Protein AF-A0A6M2ATX1-F1 (afdb_monomer)

Mean predicted aligned error: 7.65 Å

Secondary structure (DSSP, 8-state):
-----------SS-HHHHHHHHH-HHHHTTTT-SEESS---TT--EEEE-TT-SSEEEE-S----------STT-SS--

pLDDT: mean 85.03, std 19.55, range [29.77, 98.31]

Radius of gyration: 14.94 Å; Cα contacts (8 Å, |Δi|>4): 87; chains: 1; bounding box: 35×36×29 Å

Solvent-accessible surface area (backbone atoms only — not comparable to full-atom values): 5346 Å² total; per-residue (Å²): 136,88,88,82,87,87,85,87,84,91,71,100,63,60,69,66,58,57,49,44,35,67,32,33,46,92,47,29,40,77,82,70,33,61,44,58,74,54,64,68,45,64,75,44,74,38,40,36,24,40,80,92,48,95,59,74,45,78,48,66,80,38,77,76,73,85,85,76,86,73,73,84,84,63,92,73,84,90,131

Foldseek 3Di:
DDDDDDDDDDDPDDPVVVVCCVFPQVNVCVPFFVDKPHGQDAQDKIWTHHPVDPDIDIDGRRDDDPDDDDPPPDPDDDD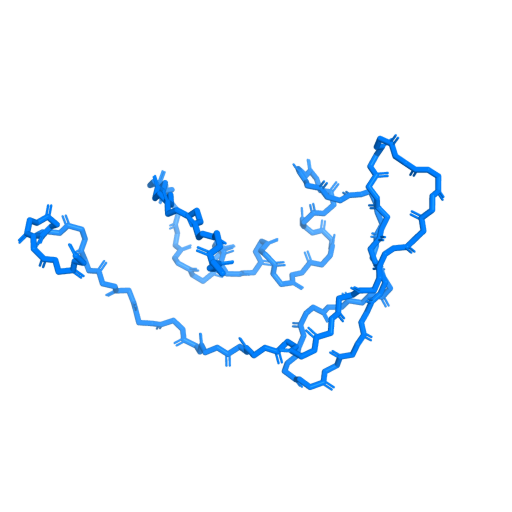

Sequence (79 aa):
MILESNTVIQIQIPVEDVFEGIVNPEIMTKYFISESSGRLESGKEIMWKFPEFDDYYPVKEIKIKNNHAYPLYGVQKLW

Nearest PDB structure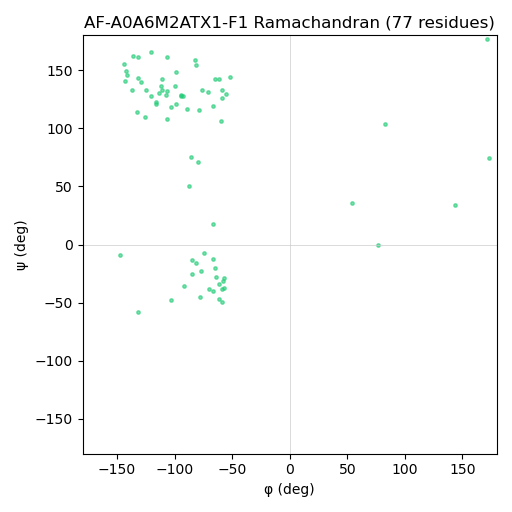s (foldseek):
  3q6a-assembly1_D  TM=9.175E-01  e=7.578E-04  Staphylococcus saprophyticus subsp. saprophyticus ATCC 15305 = NCTC 7292
  3q6a-assembly1_A  TM=9.055E-01  e=7.023E-03  Staphylococcus saprophyticus subsp. saprophyticus ATCC 15305 = NCTC 7292
  8es5-assembly1_B  TM=9.322E-01  e=1.111E-02  Pseudomonas aeruginosa PA14
  7o1f-assembly2_F  TM=3.714E-01  e=8.280E+00  Thermochaetoides thermophila DSM 1495

Structure (mmCIF, N/CA/C/O backbone):
data_AF-A0A6M2ATX1-F1
#
_entry.id   AF-A0A6M2ATX1-F1
#
loop_
_atom_site.group_PDB
_atom_site.id
_atom_site.type_symbol
_atom_site.label_atom_id
_atom_site.label_alt_id
_atom_site.label_comp_id
_atom_site.label_asym_id
_atom_site.label_entity_id
_atom_site.label_seq_id
_atom_site.pdbx_PDB_ins_code
_atom_site.Cartn_x
_atom_site.Cartn_y
_atom_site.Cartn_z
_atom_site.occupancy
_atom_site.B_iso_or_equiv
_atom_site.auth_seq_id
_atom_site.auth_comp_id
_atom_site.auth_asym_id
_atom_site.auth_atom_id
_atom_site.pdbx_PDB_model_num
ATOM 1 N N . MET A 1 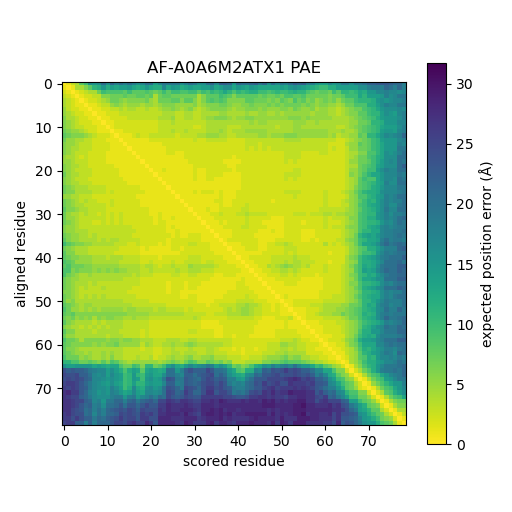1 ? 19.363 18.328 3.476 1.00 68.88 1 MET A N 1
ATOM 2 C CA . MET A 1 1 ? 18.113 18.994 3.058 1.00 68.88 1 MET A CA 1
ATOM 3 C C . MET A 1 1 ? 17.072 17.902 2.933 1.00 68.88 1 MET A C 1
ATOM 5 O O . MET A 1 1 ? 17.335 16.949 2.213 1.00 68.88 1 MET A O 1
ATOM 9 N N . ILE A 1 2 ? 15.987 17.976 3.698 1.00 82.69 2 ILE A N 1
ATOM 10 C CA . ILE A 1 2 ? 14.867 17.036 3.582 1.00 82.69 2 ILE A CA 1
ATOM 11 C C . ILE A 1 2 ? 13.884 17.684 2.606 1.00 82.69 2 ILE A C 1
ATOM 13 O O . ILE A 1 2 ? 13.585 18.869 2.747 1.00 82.69 2 ILE A O 1
ATOM 17 N N . LEU A 1 3 ? 13.477 16.948 1.575 1.00 88.31 3 LEU A N 1
ATOM 18 C CA . LEU A 1 3 ? 12.453 17.386 0.632 1.00 88.31 3 LEU A CA 1
ATOM 19 C C . LEU A 1 3 ? 11.136 16.740 1.052 1.00 88.31 3 LEU A C 1
ATOM 21 O O . LEU A 1 3 ? 11.050 15.516 1.115 1.00 88.31 3 LEU A O 1
ATOM 25 N N . GLU A 1 4 ? 10.134 17.564 1.339 1.00 87.88 4 GLU A N 1
ATOM 26 C CA . GLU A 1 4 ? 8.818 17.119 1.797 1.00 87.88 4 GLU A CA 1
ATOM 27 C C . GLU A 1 4 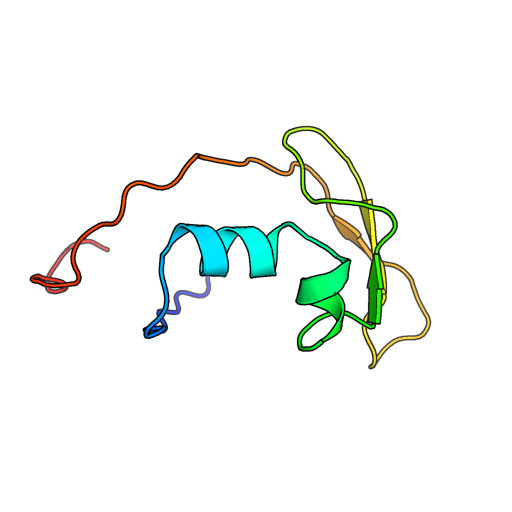? 7.739 17.682 0.873 1.00 87.88 4 GLU A C 1
ATOM 29 O O . GLU A 1 4 ? 7.753 18.865 0.525 1.00 87.88 4 GLU A O 1
ATOM 34 N N . SER A 1 5 ? 6.808 16.824 0.458 1.00 89.44 5 SER A N 1
ATOM 35 C CA . SER A 1 5 ? 5.638 17.208 -0.331 1.00 89.44 5 SER A CA 1
ATOM 36 C C . SER A 1 5 ? 4.394 17.133 0.548 1.00 89.44 5 SER A C 1
ATOM 38 O O . SER A 1 5 ? 4.155 16.112 1.189 1.00 89.44 5 SER A O 1
ATOM 40 N N . ASN A 1 6 ? 3.605 18.208 0.567 1.00 90.06 6 ASN A N 1
ATOM 41 C CA . ASN A 1 6 ? 2.353 18.294 1.313 1.00 90.06 6 ASN A CA 1
ATOM 42 C C . ASN A 1 6 ? 1.192 18.459 0.328 1.00 90.06 6 ASN A C 1
ATOM 44 O O . ASN A 1 6 ? 1.175 19.408 -0.455 1.00 90.06 6 ASN A O 1
ATOM 48 N N . THR A 1 7 ? 0.217 17.551 0.372 1.00 87.06 7 THR A N 1
ATOM 49 C CA . THR A 1 7 ? -0.988 17.616 -0.463 1.00 87.06 7 THR A CA 1
ATOM 50 C C . THR A 1 7 ? -2.214 17.152 0.317 1.00 87.06 7 THR A C 1
ATOM 52 O O . THR A 1 7 ? -2.107 16.310 1.209 1.00 87.06 7 THR A O 1
ATOM 55 N N . VAL A 1 8 ? -3.380 17.711 -0.011 1.00 89.88 8 VAL A N 1
ATOM 56 C CA . VAL A 1 8 ? -4.667 17.371 0.606 1.00 89.88 8 VAL A CA 1
ATOM 57 C C . VAL A 1 8 ? -5.720 17.258 -0.489 1.00 89.88 8 VAL A C 1
ATOM 59 O O . VAL A 1 8 ? -5.828 18.135 -1.344 1.00 89.88 8 VAL A O 1
ATOM 62 N N . ILE A 1 9 ? -6.517 16.192 -0.441 1.00 89.75 9 ILE A N 1
ATOM 63 C CA . ILE A 1 9 ? -7.652 15.967 -1.337 1.00 89.75 9 ILE A CA 1
ATOM 64 C C . ILE A 1 9 ? -8.898 15.625 -0.517 1.00 89.75 9 ILE A C 1
ATOM 66 O O . ILE A 1 9 ? -8.821 14.898 0.472 1.00 89.75 9 ILE A O 1
ATOM 70 N N . GLN A 1 10 ? -10.050 16.160 -0.921 1.00 92.00 10 GLN A N 1
ATOM 71 C CA . GLN A 1 10 ? -11.342 15.819 -0.330 1.00 92.00 10 GLN A CA 1
ATOM 72 C C . GLN A 1 10 ? -12.011 14.713 -1.151 1.00 92.00 10 GLN A C 1
ATOM 74 O O . GLN A 1 10 ? -12.171 14.853 -2.362 1.00 92.00 10 GLN A O 1
ATOM 79 N N . ILE A 1 11 ? -12.451 13.646 -0.481 1.00 91.31 11 ILE A N 1
ATOM 80 C CA . ILE A 1 11 ? -13.177 12.525 -1.089 1.00 91.31 11 ILE A CA 1
ATOM 81 C C . ILE A 1 11 ? -14.546 12.422 -0.407 1.00 91.31 11 ILE A C 1
ATOM 83 O O . ILE A 1 11 ? -14.628 12.398 0.817 1.00 91.31 11 ILE A O 1
ATOM 87 N N . GLN A 1 12 ? -15.629 12.400 -1.189 1.00 95.06 12 GLN A N 1
ATOM 88 C CA . GLN A 1 12 ? -17.008 12.361 -0.678 1.00 95.06 12 GLN A CA 1
ATOM 89 C C . GLN A 1 12 ? -17.501 10.923 -0.429 1.00 95.06 12 GLN A C 1
ATOM 91 O O . GLN A 1 12 ? -18.570 10.541 -0.896 1.00 95.06 12 GLN A O 1
ATOM 96 N N . ILE A 1 13 ? -16.713 10.117 0.285 1.00 91.50 13 ILE A N 1
ATOM 97 C CA . ILE A 1 13 ? -17.088 8.763 0.730 1.00 91.50 13 ILE A CA 1
ATOM 98 C C . ILE A 1 13 ? -16.659 8.568 2.196 1.00 91.50 13 ILE A C 1
ATOM 100 O O . ILE A 1 13 ? -15.836 9.352 2.684 1.00 91.50 13 ILE A O 1
ATOM 104 N N . PRO A 1 14 ? -17.208 7.570 2.913 1.00 92.44 14 PRO A N 1
ATOM 105 C CA . PRO A 1 14 ? -16.790 7.250 4.271 1.00 92.44 14 PRO A CA 1
ATOM 106 C C . PRO A 1 14 ? -15.282 7.053 4.384 1.00 92.44 14 PRO A C 1
ATOM 108 O O . PRO A 1 14 ? -14.616 6.524 3.495 1.00 92.44 14 PRO A O 1
ATOM 111 N N . VAL A 1 15 ? -14.742 7.487 5.512 1.00 90.12 15 VAL A N 1
ATOM 112 C CA . VAL A 1 15 ? -13.308 7.463 5.791 1.00 90.12 15 VAL A CA 1
ATOM 113 C C . VAL A 1 15 ? -12.760 6.032 5.772 1.00 90.12 15 VAL A C 1
ATOM 115 O O . VAL A 1 15 ? -11.623 5.805 5.369 1.00 90.12 15 VAL A O 1
ATOM 118 N N . GLU A 1 16 ? -13.580 5.079 6.208 1.00 91.56 16 GLU A N 1
ATOM 119 C CA . GLU A 1 16 ? -13.276 3.659 6.270 1.00 91.56 16 GLU A CA 1
ATOM 120 C C . GLU A 1 16 ? -13.119 3.095 4.857 1.00 91.56 16 GLU A C 1
ATOM 122 O O . GLU A 1 16 ? -12.176 2.354 4.599 1.00 91.56 16 GLU A O 1
ATOM 127 N N . ASP A 1 17 ? -13.962 3.532 3.920 1.00 93.06 17 ASP A N 1
ATOM 128 C CA . ASP A 1 17 ? -13.889 3.124 2.517 1.00 93.06 17 ASP A CA 1
ATOM 129 C C . ASP A 1 17 ? -12.660 3.725 1.824 1.00 93.06 17 ASP A C 1
ATOM 131 O O . ASP A 1 17 ? -11.995 3.046 1.041 1.00 93.06 17 ASP A O 1
ATOM 135 N N . VAL A 1 18 ? -12.305 4.980 2.141 1.00 93.12 18 VAL A N 1
ATOM 136 C CA . VAL A 1 18 ? -11.048 5.587 1.664 1.00 93.12 18 VAL A CA 1
ATOM 137 C C . VAL A 1 18 ? -9.850 4.800 2.187 1.00 93.12 18 VAL A C 1
ATOM 139 O O . VAL A 1 18 ? -8.936 4.477 1.428 1.00 93.12 18 VAL A O 1
ATOM 142 N N . PHE A 1 19 ? -9.853 4.490 3.483 1.00 92.62 19 PHE A N 1
ATOM 143 C CA . PHE A 1 19 ? -8.794 3.717 4.111 1.00 92.62 19 PHE A CA 1
ATOM 144 C C . PHE A 1 19 ? -8.656 2.342 3.452 1.00 92.62 19 PHE A C 1
ATOM 146 O O . PHE A 1 19 ? -7.555 1.984 3.035 1.00 92.62 19 PHE A O 1
ATOM 153 N N . GLU A 1 20 ? -9.763 1.614 3.279 1.00 94.38 20 GLU A N 1
ATOM 154 C CA . GLU A 1 20 ? -9.783 0.324 2.587 1.00 94.38 20 GLU A CA 1
ATOM 155 C C . GLU A 1 20 ? -9.281 0.425 1.148 1.00 94.38 20 GLU A C 1
ATOM 157 O O . GLU A 1 20 ? -8.531 -0.448 0.714 1.00 94.38 20 GLU A O 1
ATOM 162 N N . GLY A 1 21 ? -9.611 1.501 0.427 1.00 94.75 21 GLY A N 1
ATOM 163 C CA . GLY A 1 21 ? -9.087 1.737 -0.917 1.00 94.75 21 GLY A CA 1
ATOM 164 C C . GLY A 1 21 ? -7.560 1.776 -0.964 1.00 94.75 21 GLY A C 1
ATOM 165 O O . GLY A 1 21 ? -6.952 1.242 -1.888 1.00 94.75 21 GLY A O 1
ATOM 166 N N . ILE A 1 22 ? -6.936 2.347 0.068 1.00 93.50 22 ILE A N 1
ATOM 167 C CA . ILE A 1 22 ? -5.480 2.457 0.175 1.00 93.50 22 ILE A CA 1
ATOM 168 C C . ILE A 1 22 ? -4.855 1.128 0.610 1.00 93.50 22 ILE A C 1
ATOM 170 O O . ILE A 1 22 ? -3.839 0.713 0.058 1.00 93.50 22 ILE A O 1
ATOM 174 N N . VAL A 1 23 ? -5.415 0.448 1.612 1.00 95.06 23 VAL A N 1
ATOM 175 C CA . VAL A 1 23 ? -4.750 -0.736 2.180 1.00 95.06 23 VAL A CA 1
ATOM 176 C C . VAL A 1 23 ? -5.035 -2.031 1.423 1.00 95.06 23 VAL A C 1
ATOM 178 O O . VAL A 1 23 ? -4.202 -2.939 1.469 1.00 95.06 23 VAL A O 1
ATOM 181 N N . ASN A 1 24 ? -6.171 -2.131 0.722 1.00 96.12 24 ASN A N 1
ATOM 182 C CA . ASN A 1 24 ? -6.573 -3.322 -0.022 1.00 96.12 24 ASN A CA 1
ATOM 183 C C . ASN A 1 24 ? -6.034 -3.301 -1.469 1.00 96.12 24 ASN A C 1
ATOM 185 O O . ASN A 1 24 ? -6.472 -2.469 -2.271 1.00 96.12 24 ASN A O 1
ATOM 189 N N . PRO A 1 25 ? -5.163 -4.247 -1.865 1.00 97.00 25 PRO A N 1
ATOM 190 C CA . PRO A 1 25 ? -4.613 -4.291 -3.216 1.00 97.00 25 PRO A CA 1
ATOM 191 C C . PRO A 1 25 ? -5.676 -4.537 -4.293 1.00 97.00 25 PRO A C 1
ATOM 193 O O . PRO A 1 25 ? -5.525 -4.042 -5.406 1.00 97.00 25 PRO A O 1
ATOM 196 N N . GLU A 1 26 ? -6.787 -5.212 -3.982 1.00 97.62 26 GLU A N 1
ATOM 197 C CA . GLU A 1 26 ? -7.892 -5.408 -4.936 1.00 97.62 26 GLU A CA 1
ATOM 198 C C . GLU A 1 26 ? -8.576 -4.089 -5.337 1.00 97.62 26 GLU A C 1
ATOM 200 O O . GLU A 1 26 ? -9.256 -4.016 -6.363 1.00 97.62 26 GLU A O 1
ATOM 205 N N . ILE A 1 27 ? -8.413 -3.038 -4.527 1.00 97.44 27 ILE A N 1
ATOM 206 C CA . ILE A 1 27 ? -8.959 -1.704 -4.787 1.00 97.44 27 ILE A CA 1
ATOM 207 C C . ILE A 1 27 ? -7.856 -0.766 -5.288 1.00 97.44 27 ILE A C 1
ATOM 209 O O . ILE A 1 27 ? -8.042 -0.127 -6.322 1.00 97.44 27 ILE A O 1
ATOM 213 N N . MET A 1 28 ? -6.698 -0.734 -4.618 1.00 96.62 28 MET A N 1
ATOM 214 C CA . MET A 1 28 ? -5.561 0.132 -4.962 1.00 96.62 28 MET A CA 1
ATOM 215 C C . MET A 1 28 ? -5.055 -0.086 -6.396 1.00 96.62 28 MET A C 1
ATOM 217 O O . MET A 1 28 ? -4.606 0.853 -7.062 1.00 96.62 28 MET A O 1
ATOM 221 N N . THR A 1 29 ? -5.171 -1.319 -6.901 1.00 97.31 29 THR A N 1
ATOM 222 C CA . THR A 1 29 ? -4.771 -1.667 -8.274 1.00 97.31 29 THR A CA 1
ATOM 223 C C . THR A 1 29 ? -5.620 -1.003 -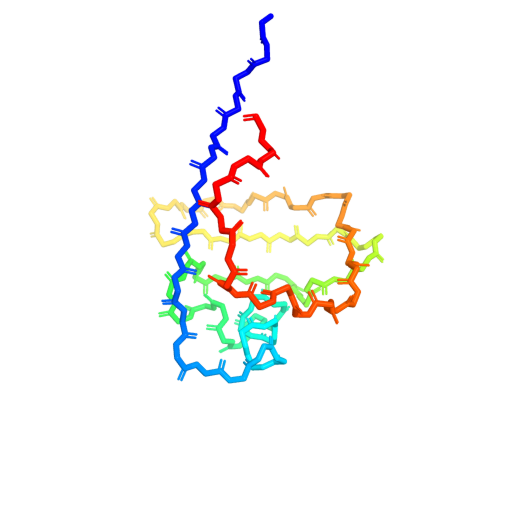9.363 1.00 97.31 29 THR A C 1
ATOM 225 O O . THR A 1 29 ? -5.256 -1.001 -10.535 1.00 97.31 29 THR A O 1
ATOM 228 N N . LYS A 1 30 ? -6.763 -0.409 -9.001 1.00 97.06 30 LYS A N 1
ATOM 229 C CA . LYS A 1 30 ? -7.669 0.245 -9.954 1.00 97.06 30 LYS A CA 1
ATOM 230 C C . LYS A 1 30 ? -7.243 1.666 -10.322 1.00 97.06 30 LYS A C 1
ATOM 232 O O . LYS A 1 30 ? -7.781 2.204 -11.286 1.00 97.06 30 LYS A O 1
ATOM 237 N N . TYR A 1 31 ? -6.350 2.296 -9.553 1.00 94.88 31 TYR A N 1
ATOM 238 C CA . TYR A 1 31 ? -6.011 3.711 -9.755 1.00 94.88 31 TYR A CA 1
ATOM 239 C C . TYR A 1 31 ? -4.568 4.117 -9.427 1.00 94.88 31 TYR A C 1
ATOM 241 O O . TYR A 1 31 ? -4.216 5.259 -9.716 1.00 94.88 31 TYR A O 1
ATOM 249 N N . PHE A 1 32 ? -3.739 3.255 -8.824 1.00 95.62 32 PHE A N 1
ATOM 250 C CA . PHE A 1 32 ? -2.370 3.640 -8.448 1.00 95.62 32 PHE A CA 1
ATOM 251 C C . PHE A 1 32 ? -1.298 2.631 -8.869 1.00 95.62 32 PHE A C 1
ATOM 253 O O . PHE A 1 32 ? -0.382 2.983 -9.604 1.00 95.62 32 PHE A O 1
ATOM 260 N N . ILE A 1 33 ? -1.407 1.380 -8.424 1.00 97.62 33 ILE A N 1
ATOM 261 C CA . ILE A 1 33 ? -0.447 0.310 -8.751 1.00 97.62 33 ILE A CA 1
ATOM 262 C C . ILE A 1 33 ? -1.062 -0.671 -9.749 1.00 97.62 33 ILE A C 1
ATOM 264 O O . ILE A 1 33 ? 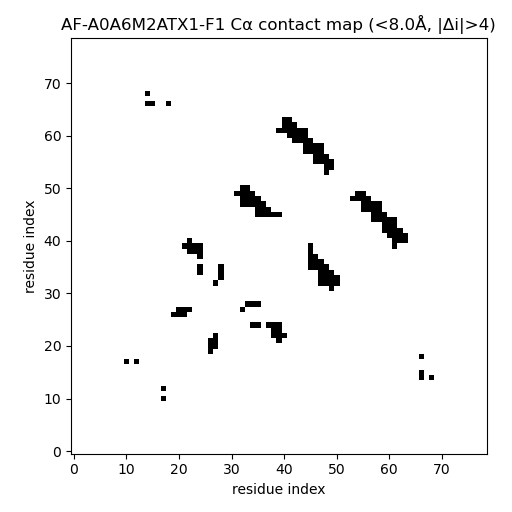-2.275 -0.722 -9.886 1.00 97.62 33 ILE A O 1
ATOM 268 N N . SER A 1 34 ? -0.258 -1.469 -10.443 1.00 97.88 34 SER A N 1
ATOM 269 C CA . SER A 1 34 ? -0.756 -2.559 -11.295 1.00 97.88 34 SER A CA 1
ATOM 270 C C . SER A 1 34 ? -0.829 -3.881 -10.535 1.00 97.88 34 SER A C 1
ATOM 272 O O . SER A 1 34 ? -1.765 -4.655 -10.723 1.00 97.88 34 SER A O 1
ATOM 274 N N . GLU A 1 35 ? 0.124 -4.126 -9.633 1.00 97.94 35 GLU A N 1
ATOM 275 C CA . GLU A 1 35 ? 0.190 -5.340 -8.822 1.00 97.94 35 GLU A CA 1
ATOM 276 C C . GLU A 1 35 ? 0.700 -5.039 -7.411 1.00 97.94 35 GLU A C 1
ATOM 278 O O . GLU A 1 35 ? 1.453 -4.088 -7.175 1.00 97.94 35 GLU A O 1
ATOM 283 N N . SER A 1 36 ? 0.329 -5.899 -6.466 1.00 97.69 36 SER A N 1
ATOM 284 C CA . SER A 1 36 ? 0.852 -5.880 -5.106 1.00 97.69 36 SER A CA 1
ATOM 285 C C . SER A 1 36 ? 1.025 -7.295 -4.577 1.00 97.69 36 SER A C 1
ATOM 287 O O . SER A 1 36 ? 0.159 -8.143 -4.779 1.00 97.69 36 SER A O 1
ATOM 289 N N . SER A 1 37 ? 2.108 -7.541 -3.839 1.00 97.19 37 SER A N 1
ATOM 290 C CA . SER A 1 37 ? 2.323 -8.827 -3.174 1.00 97.19 37 SER A CA 1
ATOM 291 C C . SER A 1 37 ? 1.440 -9.039 -1.938 1.00 97.19 37 SER A C 1
ATOM 293 O O . SER A 1 37 ? 1.477 -10.121 -1.355 1.00 97.19 37 SER A O 1
ATOM 295 N N . GLY A 1 38 ? 0.685 -8.030 -1.486 1.00 96.00 38 GLY A N 1
ATOM 296 C CA . GLY A 1 38 ? -0.209 -8.187 -0.343 1.00 96.00 38 GLY A CA 1
ATOM 297 C C . GLY A 1 38 ? -0.835 -6.897 0.175 1.00 96.00 38 GLY A C 1
ATOM 298 O O . GLY A 1 38 ? -0.555 -5.796 -0.288 1.00 96.00 38 GLY A O 1
ATOM 299 N N . ARG A 1 39 ? -1.700 -7.054 1.178 1.00 96.19 39 ARG A N 1
ATOM 300 C CA . ARG A 1 39 ? -2.340 -5.945 1.890 1.00 96.19 39 ARG A CA 1
ATOM 301 C C . ARG A 1 39 ? -1.312 -5.110 2.652 1.00 96.19 39 ARG A C 1
ATOM 303 O O . ARG A 1 39 ? -0.385 -5.664 3.246 1.00 96.19 39 ARG A O 1
ATOM 310 N N . LEU A 1 40 ? -1.506 -3.789 2.680 1.00 94.69 40 LEU A N 1
ATOM 311 C CA . LEU A 1 40 ? -0.750 -2.934 3.591 1.00 94.69 40 LEU A CA 1
ATOM 312 C C . LEU A 1 40 ? -1.156 -3.266 5.029 1.00 94.69 40 LEU A C 1
ATOM 314 O O . LEU A 1 40 ? -2.315 -3.113 5.411 1.00 94.69 40 LEU A O 1
ATOM 318 N N . GLU A 1 41 ? -0.190 -3.700 5.831 1.00 93.06 41 GLU A N 1
ATOM 319 C CA . GLU A 1 41 ? -0.352 -3.972 7.257 1.00 93.06 41 GLU A CA 1
ATOM 320 C C . GLU A 1 41 ? 0.903 -3.523 8.004 1.00 93.06 41 GLU A C 1
ATOM 322 O O . GLU A 1 41 ? 2.016 -3.620 7.480 1.00 93.06 41 GLU A O 1
ATOM 327 N N . SER A 1 42 ? 0.731 -3.037 9.234 1.00 93.00 42 SER A N 1
ATOM 328 C CA . SER A 1 42 ? 1.851 -2.550 10.038 1.00 93.00 42 SER A CA 1
ATOM 329 C C . SER A 1 42 ? 2.938 -3.614 10.202 1.00 93.00 42 SER A C 1
ATOM 331 O O . SER A 1 42 ? 2.655 -4.737 10.613 1.00 93.00 42 SER A O 1
ATOM 333 N N . GLY A 1 43 ? 4.187 -3.244 9.920 1.00 90.94 43 GLY A N 1
ATOM 334 C CA . GLY A 1 43 ? 5.343 -4.135 10.061 1.00 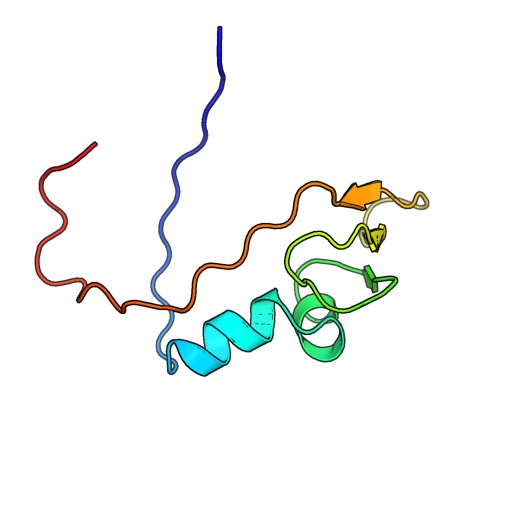90.94 43 GLY A CA 1
ATOM 335 C C . GLY A 1 43 ? 5.515 -5.182 8.954 1.00 90.94 43 GLY A C 1
ATOM 336 O O . GLY A 1 43 ? 6.490 -5.928 9.007 1.00 90.94 43 GLY A O 1
ATOM 337 N N . LYS A 1 44 ? 4.630 -5.239 7.948 1.00 92.00 44 LYS A N 1
ATOM 338 C CA . LYS A 1 44 ? 4.873 -6.040 6.741 1.00 92.00 44 LYS A CA 1
ATOM 339 C C . LYS A 1 44 ? 5.771 -5.290 5.757 1.00 92.00 44 LYS A C 1
ATOM 341 O O . LYS A 1 44 ? 5.793 -4.060 5.721 1.00 92.00 44 LYS A O 1
ATOM 346 N N . GLU A 1 45 ? 6.471 -6.059 4.932 1.00 95.94 45 GLU A N 1
ATOM 347 C CA . GLU A 1 45 ? 7.096 -5.577 3.703 1.00 95.94 45 GLU A CA 1
ATOM 348 C C . GLU A 1 45 ? 6.348 -6.188 2.520 1.00 95.94 45 GLU A C 1
ATOM 350 O O . GLU A 1 45 ? 6.058 -7.388 2.517 1.00 95.94 45 GLU A O 1
ATOM 355 N N . ILE A 1 46 ? 6.012 -5.364 1.532 1.00 96.88 46 ILE A N 1
ATOM 356 C CA . ILE A 1 46 ? 5.329 -5.807 0.313 1.00 96.88 46 ILE A CA 1
ATOM 357 C C . ILE A 1 46 ? 6.029 -5.245 -0.919 1.00 96.88 46 ILE A C 1
ATOM 359 O O . ILE A 1 46 ? 6.764 -4.265 -0.837 1.00 96.88 46 ILE A O 1
ATOM 363 N N . MET A 1 47 ? 5.779 -5.856 -2.069 1.00 97.94 47 MET A N 1
ATOM 364 C CA . MET A 1 47 ? 6.268 -5.401 -3.364 1.00 97.94 47 MET A CA 1
ATOM 365 C C . MET A 1 47 ? 5.113 -4.798 -4.157 1.00 97.94 47 MET A C 1
ATOM 367 O O . MET A 1 47 ? 4.047 -5.408 -4.253 1.00 97.94 47 MET A O 1
ATOM 371 N N . TRP A 1 48 ? 5.330 -3.621 -4.735 1.00 98.12 48 TRP A N 1
ATOM 372 C CA . TRP A 1 48 ? 4.412 -2.974 -5.670 1.00 98.12 48 TRP A CA 1
ATOM 373 C C . TRP A 1 48 ? 4.991 -2.955 -7.070 1.00 98.12 48 TRP A C 1
ATOM 375 O O . TRP A 1 48 ? 6.186 -2.732 -7.244 1.00 98.12 48 TRP A O 1
ATOM 385 N N . LYS A 1 49 ? 4.125 -3.139 -8.060 1.00 98.31 49 LYS A N 1
ATOM 386 C CA . LYS A 1 49 ? 4.434 -2.865 -9.458 1.00 98.31 49 LYS A CA 1
ATOM 387 C C . LYS A 1 49 ? 3.613 -1.675 -9.907 1.00 98.31 49 LYS A C 1
ATOM 389 O O . LYS A 1 49 ? 2.425 -1.592 -9.595 1.00 98.31 49 LYS A O 1
ATOM 394 N N . PHE A 1 50 ? 4.244 -0.763 -10.625 1.00 97.44 50 PHE A N 1
ATOM 395 C CA . PHE A 1 50 ? 3.561 0.377 -11.219 1.00 97.44 50 PHE A CA 1
ATOM 396 C C . PHE A 1 50 ? 3.263 0.084 -12.691 1.00 97.44 50 PHE A C 1
ATOM 398 O O . PHE A 1 50 ? 4.029 -0.639 -13.325 1.00 97.44 50 PHE A O 1
ATOM 405 N N . PRO A 1 51 ? 2.166 0.607 -13.259 1.00 96.50 51 PRO A N 1
ATOM 406 C CA . PRO A 1 51 ? 1.872 0.442 -14.682 1.00 96.50 51 PRO A CA 1
ATOM 407 C C . PRO A 1 51 ? 2.981 0.956 -15.616 1.00 96.50 51 PRO A C 1
ATOM 409 O O . PRO A 1 51 ? 3.125 0.458 -16.728 1.00 96.50 51 PRO A O 1
ATOM 412 N N . GLU A 1 52 ? 3.746 1.956 -15.178 1.00 97.06 52 GLU A N 1
ATOM 413 C CA . GLU A 1 52 ? 4.767 2.646 -15.969 1.00 97.06 52 GLU A CA 1
ATOM 414 C C . GLU A 1 52 ? 6.133 1.945 -15.979 1.00 97.06 52 GLU A C 1
ATOM 416 O O . GLU A 1 52 ? 6.991 2.305 -16.788 1.00 97.06 52 GLU A O 1
ATOM 421 N N . PHE A 1 53 ? 6.355 0.972 -15.089 1.00 96.19 53 PHE A N 1
ATOM 422 C CA . PHE A 1 53 ? 7.650 0.319 -14.893 1.00 96.19 53 PHE A CA 1
ATOM 423 C C . PHE A 1 53 ? 7.509 -1.208 -14.877 1.00 96.19 53 PHE A C 1
ATOM 425 O O . PHE A 1 53 ? 6.558 -1.755 -14.321 1.00 96.19 53 PHE A O 1
ATOM 432 N N . ASP A 1 54 ? 8.493 -1.912 -15.437 1.00 95.94 54 ASP A N 1
ATOM 433 C CA . ASP A 1 54 ? 8.506 -3.382 -15.434 1.00 95.94 54 ASP A CA 1
ATOM 434 C C . ASP A 1 54 ? 8.926 -3.976 -14.075 1.00 95.94 54 ASP A C 1
ATOM 436 O O . ASP A 1 54 ? 8.576 -5.118 -13.761 1.00 95.94 54 ASP A O 1
ATOM 440 N N . ASP A 1 55 ? 9.646 -3.195 -13.264 1.00 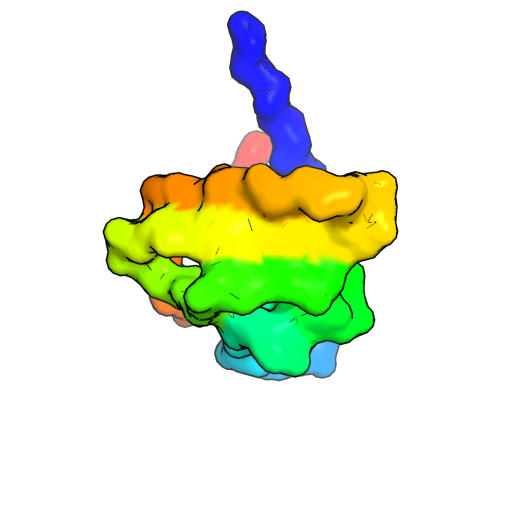97.81 55 ASP A N 1
ATOM 441 C CA . ASP A 1 55 ? 10.225 -3.615 -11.988 1.00 97.81 55 ASP A CA 1
ATOM 442 C C . ASP A 1 55 ? 9.228 -3.582 -10.818 1.00 97.81 55 ASP A C 1
ATOM 444 O O . ASP A 1 55 ? 8.230 -2.855 -10.811 1.00 97.81 55 ASP A O 1
ATOM 448 N N . TYR A 1 56 ? 9.557 -4.344 -9.770 1.00 97.81 56 TYR A N 1
ATOM 449 C CA . TYR A 1 56 ? 8.861 -4.296 -8.486 1.00 97.81 56 TYR A CA 1
ATOM 450 C C . TYR A 1 56 ? 9.638 -3.458 -7.471 1.00 97.81 56 TYR A C 1
ATOM 452 O O . TYR A 1 56 ? 10.844 -3.626 -7.283 1.00 97.81 56 TYR A O 1
ATOM 460 N N . TYR A 1 57 ? 8.914 -2.623 -6.733 1.00 97.50 57 TYR A N 1
ATOM 461 C CA . TYR A 1 57 ? 9.458 -1.708 -5.740 1.00 97.50 57 TYR A CA 1
ATOM 462 C C . TYR A 1 57 ? 9.011 -2.110 -4.330 1.00 97.50 57 TYR A C 1
ATOM 464 O O . TYR A 1 57 ? 7.818 -2.337 -4.107 1.00 97.50 57 TYR A O 1
ATOM 472 N N . PRO A 1 58 ? 9.939 -2.206 -3.361 1.00 97.25 58 PRO A N 1
ATOM 473 C CA . PRO A 1 58 ? 9.597 -2.582 -1.999 1.00 97.25 58 PRO A CA 1
ATOM 474 C C . PRO A 1 58 ? 8.951 -1.419 -1.239 1.00 97.25 58 PRO A C 1
ATOM 476 O O . PRO A 1 58 ? 9.491 -0.314 -1.190 1.00 97.25 58 PRO A O 1
ATOM 479 N N . VAL A 1 59 ? 7.843 -1.703 -0.562 1.00 95.88 59 VAL A N 1
ATOM 480 C CA . VAL A 1 59 ? 7.231 -0.840 0.452 1.00 95.88 59 VAL A CA 1
ATOM 481 C C . VAL A 1 59 ? 7.575 -1.408 1.820 1.00 95.88 59 VAL A C 1
ATOM 483 O O . VAL A 1 59 ? 7.218 -2.543 2.144 1.00 95.88 59 VAL A O 1
ATOM 486 N N . LYS A 1 60 ? 8.289 -0.613 2.616 1.00 93.50 60 LYS A N 1
ATOM 487 C CA . LYS A 1 60 ? 8.824 -1.002 3.925 1.00 93.50 60 LYS A CA 1
ATOM 488 C C . LYS A 1 60 ? 8.287 -0.097 5.021 1.00 93.50 60 LYS A C 1
ATOM 490 O O . LYS A 1 60 ? 7.747 0.969 4.743 1.00 93.50 60 LYS A O 1
ATOM 495 N N . GLU A 1 61 ? 8.465 -0.530 6.267 1.00 91.19 61 GLU A N 1
ATOM 496 C CA . GLU A 1 61 ? 8.136 0.257 7.464 1.00 91.19 61 GLU A CA 1
ATOM 497 C C . GLU A 1 61 ? 6.689 0.774 7.495 1.00 91.19 61 GLU A C 1
ATOM 499 O O . GLU A 1 61 ? 6.409 1.869 7.987 1.00 91.19 61 GLU A O 1
ATOM 504 N N . ILE A 1 62 ? 5.748 -0.025 6.986 1.00 92.44 62 ILE A N 1
ATOM 505 C CA . ILE A 1 62 ? 4.330 0.329 6.977 1.00 92.44 62 ILE A CA 1
ATOM 506 C C . ILE A 1 62 ? 3.878 0.565 8.424 1.00 92.44 62 ILE A C 1
ATOM 508 O O . ILE A 1 62 ? 4.057 -0.293 9.294 1.00 92.44 62 ILE A O 1
ATOM 512 N N . LYS A 1 63 ? 3.283 1.733 8.681 1.00 90.94 63 LYS A N 1
ATOM 513 C CA . LYS A 1 63 ? 2.671 2.097 9.964 1.00 90.94 63 LYS A CA 1
ATOM 514 C C . LYS A 1 63 ? 1.238 2.534 9.719 1.00 90.94 63 LYS A C 1
ATOM 516 O O . LYS A 1 63 ? 0.991 3.604 9.172 1.00 90.94 63 LYS A O 1
ATOM 521 N N . ILE A 1 64 ? 0.298 1.708 10.152 1.00 89.00 64 ILE A N 1
ATOM 522 C CA . ILE A 1 64 ? -1.128 2.007 10.095 1.00 89.00 64 ILE A CA 1
ATOM 523 C C . ILE A 1 64 ? -1.566 2.600 11.428 1.00 89.00 64 ILE A C 1
ATOM 525 O O . ILE A 1 64 ? -1.345 2.014 12.489 1.00 89.00 64 ILE A O 1
ATOM 529 N N . LYS A 1 65 ? -2.226 3.757 11.361 1.00 84.62 65 LYS A N 1
ATOM 530 C CA . LYS A 1 65 ? -2.957 4.357 12.475 1.00 84.62 65 LYS A CA 1
ATOM 531 C C . LYS A 1 65 ? -4.431 4.405 12.086 1.00 84.62 65 LYS A C 1
ATOM 533 O O . LYS A 1 65 ? -4.769 5.016 11.077 1.00 84.62 65 LYS A O 1
ATOM 538 N N . ASN A 1 66 ? -5.286 3.756 12.874 1.00 68.56 66 ASN A N 1
ATOM 539 C CA . ASN A 1 66 ? -6.726 3.745 12.616 1.00 68.56 66 ASN A CA 1
ATOM 540 C C . ASN A 1 66 ? -7.304 5.163 12.678 1.00 68.56 66 ASN A C 1
ATOM 542 O O . ASN A 1 66 ? -6.856 6.001 13.469 1.00 68.56 66 ASN A O 1
ATOM 546 N N . ASN A 1 67 ? -8.258 5.426 11.788 1.00 63.22 67 ASN A N 1
ATOM 547 C CA . ASN A 1 67 ? -8.605 6.778 11.399 1.00 63.22 67 ASN A CA 1
ATOM 548 C C . ASN A 1 67 ? -9.325 7.556 12.509 1.00 63.22 67 ASN A C 1
ATOM 550 O O . ASN A 1 67 ? -10.312 7.094 13.074 1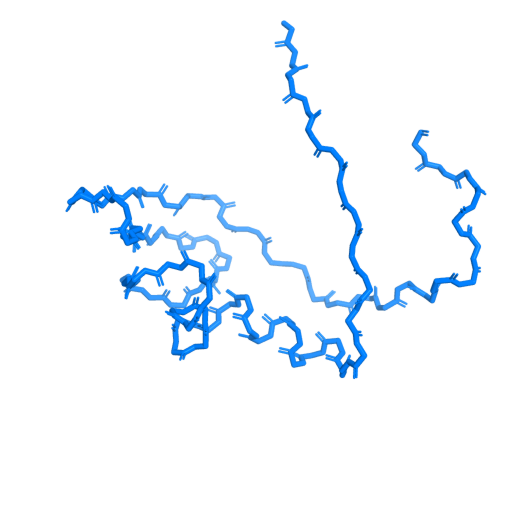.00 63.22 67 ASN A O 1
ATOM 554 N N . HIS A 1 68 ? -8.857 8.775 12.778 1.00 54.03 68 HIS A N 1
ATOM 555 C CA . HIS A 1 68 ? -9.662 9.816 13.406 1.00 54.03 68 HIS A CA 1
ATOM 556 C C . HIS A 1 68 ? -9.984 10.810 12.293 1.00 54.03 68 HIS A C 1
ATOM 558 O O . HIS A 1 68 ? -9.094 11.519 11.822 1.00 54.03 68 HIS A O 1
ATOM 564 N N . ALA A 1 69 ? -11.237 10.828 11.840 1.00 48.78 69 ALA A N 1
ATOM 565 C CA . ALA A 1 69 ? -11.716 11.840 10.914 1.00 48.78 69 ALA A CA 1
ATOM 566 C C . ALA A 1 69 ? -11.553 13.212 11.582 1.00 48.78 69 ALA A C 1
ATOM 568 O O . ALA A 1 69 ? -12.287 13.539 12.513 1.00 48.78 69 ALA A O 1
ATOM 569 N N . TYR A 1 70 ? -10.580 14.009 11.144 1.00 48.09 70 TYR A N 1
ATOM 570 C CA . TYR A 1 70 ? -10.573 15.429 11.471 1.00 48.09 70 TYR A CA 1
ATOM 571 C C . TYR A 1 70 ? -11.573 16.107 10.529 1.00 48.09 70 TYR A C 1
ATOM 573 O O . TYR A 1 70 ? -11.371 16.065 9.312 1.00 48.09 70 TYR A O 1
ATOM 581 N N . PRO A 1 71 ? -12.672 16.694 11.041 1.00 45.19 71 PRO A N 1
ATOM 582 C CA . PRO A 1 71 ? -13.606 17.424 10.202 1.00 45.19 71 PRO A CA 1
ATOM 583 C C . PRO A 1 71 ? -12.857 18.565 9.514 1.00 45.19 71 PRO A C 1
ATOM 585 O O . PRO A 1 71 ? -12.158 19.332 10.175 1.00 45.19 71 PRO A O 1
ATOM 588 N N . LEU A 1 72 ? -13.047 18.726 8.204 1.00 46.69 72 LEU A N 1
ATOM 589 C CA . LEU A 1 72 ? -12.472 19.821 7.407 1.00 46.69 72 LEU A CA 1
ATOM 590 C C . LEU A 1 72 ? -13.036 21.217 7.766 1.00 46.69 72 LEU A C 1
ATOM 592 O O . LEU A 1 72 ? -12.855 22.177 7.021 1.00 46.69 72 LEU A O 1
ATOM 596 N N . TYR A 1 73 ? -13.675 21.376 8.926 1.00 38.19 73 TYR A N 1
ATOM 597 C CA . TYR A 1 73 ? -14.057 22.675 9.468 1.00 38.19 73 TYR A CA 1
ATOM 598 C C . TYR A 1 73 ? -12.893 23.265 10.266 1.00 38.19 73 TYR A C 1
ATOM 600 O O . TYR A 1 73 ? -12.904 23.259 11.494 1.00 38.19 73 TYR A O 1
ATOM 608 N N . GLY A 1 74 ? -11.878 23.775 9.564 1.00 40.59 74 GLY A N 1
ATOM 609 C CA . GLY A 1 74 ? -10.873 24.631 10.203 1.00 40.59 74 GLY A CA 1
ATOM 610 C C . GLY A 1 74 ? -9.435 24.490 9.726 1.00 40.59 74 GLY A C 1
ATOM 611 O O . GLY A 1 74 ? -8.532 24.677 10.535 1.00 40.59 74 GLY A O 1
ATOM 612 N N . VAL A 1 75 ? -9.175 24.207 8.446 1.00 38.56 75 VAL A N 1
ATOM 613 C CA . VAL A 1 75 ? -7.795 24.259 7.931 1.00 38.56 75 VAL A CA 1
ATOM 614 C C . VAL A 1 75 ? -7.398 25.709 7.635 1.00 38.56 75 VAL A C 1
ATOM 616 O O . VAL A 1 75 ? -7.278 26.147 6.495 1.00 38.56 75 VAL A O 1
ATOM 619 N N . GLN A 1 76 ? -7.206 26.475 8.704 1.00 37.97 76 GLN A N 1
ATOM 620 C CA . GLN A 1 76 ? -6.277 27.592 8.732 1.00 37.97 76 GLN A CA 1
ATOM 621 C C . GLN A 1 76 ? -5.478 27.436 10.027 1.00 37.97 76 GLN A C 1
ATOM 623 O O . GLN A 1 76 ? -6.036 27.562 11.112 1.00 37.97 76 GLN A O 1
ATOM 628 N N . LYS A 1 77 ? -4.176 27.170 9.874 1.00 34.22 77 LYS A N 1
ATOM 629 C CA . LYS A 1 77 ? -3.170 26.843 10.903 1.00 34.22 77 LYS A CA 1
ATOM 630 C C . LYS A 1 77 ? -3.142 25.380 11.346 1.00 34.22 77 LYS A C 1
ATOM 632 O O . LYS A 1 77 ? -3.929 24.957 12.182 1.00 34.22 77 LYS A O 1
ATOM 637 N N . LEU A 1 78 ? -2.139 24.657 10.854 1.00 29.77 78 LEU A N 1
ATOM 638 C CA . LEU A 1 78 ? -0.997 24.187 11.655 1.00 29.77 78 LEU A CA 1
ATOM 639 C C . LEU A 1 78 ? -0.141 23.250 10.791 1.00 29.77 78 LEU A C 1
ATOM 641 O O . LEU A 1 78 ? -0.185 22.039 10.965 1.00 29.77 78 LEU A O 1
ATOM 645 N N . TRP A 1 79 ? 0.601 23.847 9.859 1.00 36.88 79 TRP A N 1
ATOM 646 C CA . TRP A 1 79 ? 1.984 23.504 9.521 1.00 36.88 79 TRP A CA 1
ATOM 647 C C . TRP A 1 79 ? 2.681 24.828 9.208 1.00 36.88 79 TRP A C 1
ATOM 649 O O . TRP A 1 79 ? 2.024 25.672 8.549 1.00 36.88 79 TRP A O 1
#